Protein AF-A0A4Q5QL08-F1 (afdb_monomer_lite)

Foldseek 3Di:
DPWDKAWDLVQWDCDVVQQWIWTWIDTNRDIDIDIGHQVNLCVQQVHGCDVCSSVSVVVSPVPPDDDD

pLDDT: mean 78.83, std 17.05, range [38.16, 96.06]

Structure (mmCIF, N/CA/C/O backbone):
data_AF-A0A4Q5QL08-F1
#
_entry.id   AF-A0A4Q5QL08-F1
#
loop_
_atom_site.group_PDB
_atom_site.id
_atom_site.type_symbol
_atom_site.label_atom_id
_atom_site.label_alt_id
_atom_site.label_comp_id
_atom_site.label_asym_id
_atom_site.label_entity_id
_atom_site.label_seq_id
_atom_site.pdbx_PDB_ins_code
_atom_site.Cartn_x
_atom_site.Cartn_y
_atom_site.Cartn_z
_atom_site.occupancy
_atom_site.B_iso_or_equiv
_atom_site.auth_seq_id
_atom_site.auth_comp_id
_atom_site.auth_asym_id
_atom_site.auth_atom_id
_atom_site.pdbx_PDB_model_num
ATOM 1 N N . MET A 1 1 ? 2.079 -12.758 -22.461 1.00 53.53 1 MET A N 1
ATOM 2 C CA . MET A 1 1 ? 3.084 -12.879 -21.383 1.00 53.53 1 MET A CA 1
ATOM 3 C C . MET A 1 1 ? 2.438 -12.309 -20.133 1.00 53.53 1 MET A C 1
ATOM 5 O O . MET A 1 1 ? 1.678 -11.364 -20.305 1.00 53.53 1 MET A O 1
ATOM 9 N N . PRO A 1 2 ? 2.616 -12.892 -18.937 1.00 61.16 2 PRO A N 1
ATOM 10 C CA . PRO A 1 2 ? 2.116 -12.251 -17.724 1.00 61.16 2 PRO A CA 1
ATOM 11 C C . PRO A 1 2 ? 2.803 -10.889 -17.588 1.00 61.16 2 PRO A C 1
ATOM 13 O O . PRO A 1 2 ? 4.027 -10.822 -17.709 1.00 61.16 2 PRO A O 1
ATOM 16 N N . SER A 1 3 ? 2.022 -9.826 -17.399 1.00 71.00 3 SER A N 1
ATOM 17 C CA . SER A 1 3 ? 2.576 -8.502 -17.118 1.00 71.00 3 SER A CA 1
ATOM 18 C C . SER A 1 3 ? 3.418 -8.565 -15.851 1.00 71.00 3 SER A C 1
ATOM 20 O O . SER A 1 3 ? 3.037 -9.218 -14.872 1.00 71.00 3 SER A O 1
ATOM 22 N N . ARG A 1 4 ? 4.584 -7.917 -15.871 1.00 80.19 4 ARG A N 1
ATOM 23 C CA . ARG A 1 4 ? 5.471 -7.877 -14.707 1.00 80.19 4 ARG A CA 1
ATOM 24 C C . ARG A 1 4 ? 5.139 -6.640 -13.886 1.00 80.19 4 ARG A C 1
ATOM 26 O O . ARG A 1 4 ? 5.484 -5.534 -14.285 1.00 80.19 4 ARG A O 1
ATOM 33 N N . LEU A 1 5 ? 4.509 -6.852 -12.733 1.00 85.44 5 LEU A N 1
ATOM 34 C CA . LEU A 1 5 ? 4.291 -5.816 -11.727 1.00 85.44 5 LEU A CA 1
ATOM 35 C C . LEU A 1 5 ? 5.484 -5.773 -10.766 1.00 85.44 5 LEU A C 1
ATOM 37 O O . LEU A 1 5 ? 5.836 -6.792 -10.165 1.00 85.44 5 LEU A O 1
ATOM 41 N N . LYS A 1 6 ? 6.087 -4.599 -10.587 1.00 89.25 6 LYS A N 1
ATOM 42 C CA . LYS A 1 6 ? 7.119 -4.358 -9.573 1.00 89.25 6 LYS A CA 1
ATOM 43 C C . LYS A 1 6 ? 6.699 -3.189 -8.690 1.00 89.25 6 LYS A C 1
ATOM 45 O O . LYS A 1 6 ? 6.729 -2.044 -9.119 1.00 89.25 6 LYS A O 1
ATOM 50 N N . ILE A 1 7 ? 6.328 -3.496 -7.452 1.00 87.44 7 ILE A N 1
ATOM 51 C CA . ILE A 1 7 ? 5.893 -2.504 -6.463 1.00 87.44 7 ILE A CA 1
ATOM 52 C C . ILE A 1 7 ? 7.113 -1.796 -5.864 1.00 87.44 7 ILE A C 1
ATOM 54 O O . ILE A 1 7 ? 8.078 -2.456 -5.463 1.00 87.44 7 ILE A O 1
ATOM 58 N N . ASP A 1 8 ? 7.057 -0.468 -5.761 1.00 90.88 8 ASP A N 1
ATOM 59 C CA . ASP A 1 8 ? 7.978 0.301 -4.929 1.00 90.88 8 ASP A CA 1
ATOM 60 C C . ASP A 1 8 ? 7.497 0.277 -3.473 1.00 90.88 8 ASP A C 1
ATOM 62 O O . ASP A 1 8 ? 6.627 1.042 -3.059 1.00 90.88 8 ASP A O 1
ATOM 66 N N . TYR A 1 9 ? 8.086 -0.608 -2.672 1.00 85.69 9 TYR A N 1
ATOM 67 C CA . TYR A 1 9 ? 7.714 -0.775 -1.268 1.00 85.69 9 TYR A CA 1
ATOM 68 C C . TYR A 1 9 ? 7.980 0.458 -0.396 1.00 85.69 9 TYR A C 1
ATOM 70 O O . TYR A 1 9 ? 7.383 0.562 0.673 1.00 85.69 9 TYR A O 1
ATOM 78 N N . ALA A 1 10 ? 8.851 1.379 -0.824 1.00 90.06 10 ALA A N 1
ATOM 79 C CA . ALA A 1 10 ? 9.104 2.618 -0.091 1.00 90.06 10 ALA A CA 1
ATOM 80 C C . ALA A 1 10 ? 7.993 3.661 -0.296 1.00 90.06 10 ALA A C 1
ATOM 82 O O . ALA A 1 10 ? 7.866 4.573 0.516 1.00 90.06 10 ALA A O 1
ATOM 83 N N . SER A 1 11 ? 7.186 3.513 -1.352 1.00 91.06 11 SER A N 1
ATOM 84 C CA . SER A 1 11 ? 6.063 4.407 -1.665 1.00 91.06 11 SER A CA 1
ATOM 85 C C . SER A 1 11 ? 4.764 4.050 -0.938 1.00 91.06 11 SER A C 1
ATOM 87 O O . SER A 1 11 ? 3.798 4.810 -1.002 1.00 91.06 11 SER A O 1
ATOM 89 N N . ILE A 1 12 ? 4.717 2.894 -0.266 1.00 89.88 12 ILE A N 1
ATOM 90 C CA . ILE A 1 12 ? 3.463 2.388 0.285 1.00 89.88 12 ILE A CA 1
ATOM 91 C C . ILE A 1 12 ? 3.000 3.278 1.436 1.00 89.88 12 ILE A C 1
ATOM 93 O O . ILE A 1 12 ? 3.693 3.427 2.443 1.00 89.88 12 ILE A O 1
ATOM 97 N N . THR A 1 13 ? 1.797 3.818 1.285 1.00 91.00 13 THR A N 1
ATOM 98 C CA . THR A 1 13 ? 1.154 4.699 2.254 1.00 91.00 13 THR A CA 1
ATOM 99 C C . THR A 1 13 ? -0.183 4.103 2.664 1.00 91.00 13 THR A C 1
ATOM 101 O O . THR A 1 13 ? -0.960 3.651 1.821 1.00 91.00 13 THR A O 1
ATOM 104 N N . ASP A 1 14 ? -0.451 4.105 3.967 1.00 88.75 14 ASP A N 1
ATOM 105 C CA . ASP A 1 14 ? -1.769 3.773 4.492 1.00 88.75 14 ASP A CA 1
ATOM 106 C C . ASP A 1 14 ? -2.624 5.040 4.596 1.00 88.75 14 ASP A C 1
ATOM 108 O O . ASP A 1 14 ? -2.339 5.936 5.395 1.00 88.75 14 ASP A O 1
ATOM 112 N N . ASN A 1 15 ? -3.647 5.146 3.747 1.00 90.62 15 ASN A N 1
ATOM 113 C CA . ASN A 1 15 ? -4.592 6.251 3.767 1.00 90.62 15 ASN A CA 1
ATOM 114 C C . ASN A 1 15 ? -5.859 5.826 4.514 1.00 90.62 15 ASN A C 1
ATOM 116 O O . ASN A 1 15 ? -6.873 5.455 3.915 1.00 90.62 15 ASN A O 1
ATOM 120 N N . GLU A 1 16 ? -5.805 5.928 5.842 1.00 89.00 16 GLU A N 1
ATOM 121 C CA . GLU A 1 16 ? -6.912 5.577 6.740 1.00 89.00 16 GLU A CA 1
ATOM 122 C C . GLU A 1 16 ? -8.185 6.392 6.454 1.00 89.00 16 GLU A C 1
ATOM 124 O O . GLU A 1 16 ? -9.301 5.880 6.560 1.00 89.00 16 GLU A O 1
ATOM 129 N N . VAL A 1 17 ? -8.031 7.659 6.043 1.00 92.50 17 VAL A N 1
ATOM 130 C CA . VAL A 1 17 ? -9.156 8.559 5.740 1.00 92.50 17 VAL A CA 1
ATOM 131 C C . VAL A 1 17 ? -9.933 8.060 4.523 1.00 92.50 17 VAL A C 1
ATOM 133 O O . VAL A 1 17 ? -11.164 8.046 4.539 1.00 92.50 17 VAL A O 1
ATOM 136 N N . ALA A 1 18 ? -9.225 7.635 3.476 1.00 93.88 18 ALA A N 1
ATOM 137 C CA . ALA A 1 18 ? -9.827 7.067 2.273 1.00 93.88 18 ALA A CA 1
ATOM 138 C C . ALA A 1 18 ? -10.070 5.547 2.368 1.00 93.88 18 ALA A C 1
ATOM 140 O O . ALA A 1 18 ? -10.665 4.974 1.454 1.00 93.88 18 ALA A O 1
ATOM 141 N N . ARG A 1 19 ? -9.651 4.900 3.466 1.00 92.25 19 ARG A N 1
ATOM 142 C CA . ARG A 1 19 ? -9.700 3.443 3.685 1.00 92.25 19 ARG A CA 1
ATOM 143 C C . ARG A 1 19 ? -9.063 2.660 2.532 1.00 92.25 19 ARG A C 1
ATOM 145 O O . ARG A 1 19 ? -9.678 1.754 1.954 1.00 92.25 19 ARG A O 1
ATOM 152 N N . GLN A 1 20 ? -7.837 3.030 2.170 1.00 93.12 20 GLN A N 1
ATOM 153 C CA . GLN A 1 20 ? -7.089 2.389 1.091 1.00 93.12 20 GLN A CA 1
ATOM 154 C C . GLN A 1 20 ? -5.578 2.420 1.321 1.00 93.12 20 GLN A C 1
ATOM 156 O O . GLN A 1 20 ? -5.057 3.308 1.986 1.00 93.12 20 GLN A O 1
ATOM 161 N N . ILE A 1 21 ? -4.880 1.467 0.706 1.00 90.50 21 ILE A N 1
ATOM 162 C CA . ILE A 1 21 ? -3.421 1.463 0.592 1.00 90.50 21 ILE A CA 1
ATOM 163 C C . ILE A 1 21 ? -3.030 2.021 -0.764 1.00 90.50 21 ILE A C 1
ATOM 165 O O . ILE A 1 21 ? -3.516 1.541 -1.788 1.00 90.50 21 ILE A O 1
ATOM 169 N N . GLU A 1 22 ? -2.144 3.005 -0.762 1.00 93.75 22 GLU A N 1
ATOM 170 C CA . GLU A 1 22 ? -1.632 3.675 -1.955 1.00 93.75 22 GLU A CA 1
ATOM 171 C C . GLU A 1 22 ? -0.177 3.277 -2.181 1.00 93.75 22 GLU A C 1
ATOM 173 O O . GLU A 1 22 ? 0.585 3.148 -1.222 1.00 93.75 22 GLU A O 1
ATOM 178 N N . PHE A 1 23 ? 0.214 3.043 -3.433 1.00 93.12 23 PHE A N 1
ATOM 179 C CA . PHE A 1 23 ? 1.596 2.720 -3.784 1.00 93.12 23 PHE A CA 1
ATOM 180 C C . PHE A 1 23 ? 1.891 2.971 -5.260 1.00 93.12 23 PHE A C 1
ATOM 182 O O . PHE A 1 23 ? 1.011 2.890 -6.115 1.00 93.12 23 PHE A O 1
ATOM 189 N N . ASN A 1 24 ? 3.166 3.179 -5.560 1.00 95.12 24 ASN A N 1
ATOM 190 C CA . ASN A 1 24 ? 3.688 3.234 -6.916 1.00 95.12 24 ASN A CA 1
ATOM 191 C C . ASN A 1 24 ? 4.153 1.844 -7.356 1.00 95.12 24 ASN A C 1
ATOM 193 O O . ASN A 1 24 ? 4.720 1.073 -6.571 1.00 95.12 24 ASN A O 1
ATOM 197 N N . ALA A 1 25 ? 3.945 1.516 -8.626 1.00 92.12 25 ALA A N 1
ATOM 198 C CA . ALA A 1 25 ? 4.490 0.307 -9.222 1.00 92.12 25 ALA A CA 1
ATOM 199 C C . ALA A 1 25 ? 4.843 0.501 -10.697 1.00 92.12 25 ALA 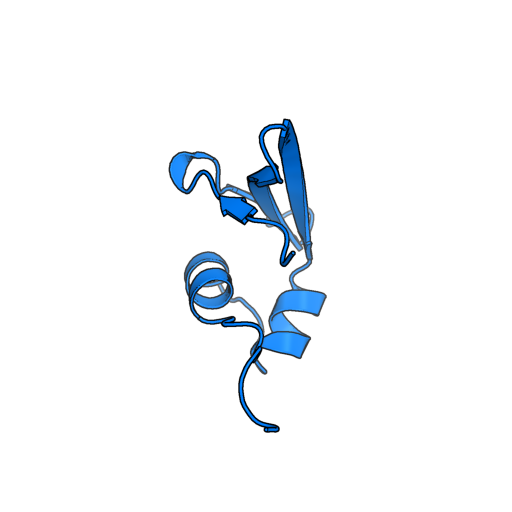A C 1
ATOM 201 O O . ALA A 1 25 ? 4.214 1.275 -11.411 1.00 92.12 25 ALA A O 1
ATOM 202 N N . GLU A 1 26 ? 5.835 -0.259 -11.151 1.00 94.19 26 GLU A N 1
ATOM 203 C CA . GLU A 1 26 ? 6.172 -0.413 -12.564 1.00 94.19 26 GLU A CA 1
ATOM 204 C C . GLU A 1 26 ? 5.335 -1.561 -13.152 1.00 94.19 26 GLU A C 1
ATOM 206 O O . GLU A 1 26 ? 5.358 -2.679 -12.620 1.00 94.19 26 GLU A O 1
ATOM 211 N N . VAL A 1 27 ? 4.616 -1.300 -14.245 1.00 92.31 27 VAL A N 1
ATOM 212 C CA . VAL A 1 27 ? 3.925 -2.309 -15.062 1.00 92.31 27 VAL A CA 1
ATOM 213 C C . VAL A 1 27 ? 4.563 -2.311 -16.437 1.00 92.31 27 VAL A C 1
ATOM 215 O O . VAL A 1 27 ? 4.480 -1.330 -17.163 1.00 92.31 27 VAL A O 1
ATOM 218 N N . ASP A 1 28 ? 5.223 -3.413 -16.790 1.00 90.25 28 ASP A N 1
ATOM 219 C CA . ASP A 1 28 ? 5.846 -3.593 -18.110 1.00 90.25 28 ASP A CA 1
ATOM 220 C C . ASP A 1 28 ? 6.797 -2.441 -18.535 1.00 90.25 28 ASP A C 1
ATOM 222 O O . ASP A 1 28 ? 7.066 -2.250 -19.719 1.00 90.25 28 ASP A O 1
ATOM 226 N N . GLY A 1 29 ? 7.382 -1.739 -17.555 1.00 89.62 29 GLY A N 1
ATOM 227 C CA . GLY A 1 29 ? 8.344 -0.646 -17.743 1.00 89.62 29 GLY A CA 1
ATOM 228 C C . GLY A 1 29 ? 7.792 0.761 -17.489 1.00 89.62 29 GLY A C 1
ATOM 229 O O . GLY A 1 29 ? 8.591 1.692 -17.412 1.00 89.62 29 GLY A O 1
ATOM 230 N N . ASP A 1 30 ? 6.477 0.912 -17.316 1.00 93.81 30 ASP A N 1
ATOM 231 C CA . ASP A 1 30 ? 5.821 2.199 -17.067 1.00 93.81 30 ASP A CA 1
ATOM 232 C C . ASP A 1 30 ? 5.449 2.366 -15.585 1.00 93.81 30 ASP A C 1
ATOM 234 O O . ASP A 1 30 ? 4.956 1.432 -14.948 1.00 93.81 30 ASP A O 1
ATOM 238 N N . GLU A 1 31 ? 5.681 3.557 -15.024 1.00 95.31 31 GLU A N 1
ATOM 239 C CA . GLU A 1 31 ? 5.315 3.886 -13.640 1.00 95.31 31 GLU A CA 1
ATOM 240 C C . GLU A 1 31 ? 3.830 4.253 -13.522 1.00 95.31 31 GLU A C 1
ATOM 242 O O . GLU A 1 31 ? 3.297 5.060 -14.287 1.00 95.31 31 GLU A O 1
ATOM 247 N N . HIS A 1 32 ? 3.173 3.683 -12.515 1.00 95.56 32 HIS A N 1
ATOM 248 C CA . HIS A 1 32 ? 1.761 3.888 -12.225 1.00 95.56 32 HIS A CA 1
ATOM 249 C C . HIS A 1 32 ? 1.513 4.041 -10.724 1.00 95.56 32 HIS A C 1
ATOM 251 O O . HIS A 1 32 ? 2.146 3.375 -9.903 1.00 95.56 32 HIS A O 1
ATOM 257 N N . GLU A 1 33 ? 0.524 4.866 -10.385 1.00 96.06 33 GLU A N 1
ATOM 258 C CA . GLU A 1 33 ? -0.022 4.998 -9.035 1.00 96.06 33 GLU A CA 1
ATOM 259 C C . GLU A 1 33 ? -1.214 4.046 -8.867 1.00 96.06 33 GLU A C 1
ATOM 261 O O . GLU A 1 33 ? -2.124 4.000 -9.701 1.00 96.06 33 GLU A O 1
ATOM 266 N N . PHE A 1 34 ? -1.220 3.288 -7.776 1.00 94.19 34 PHE A N 1
ATOM 267 C CA . PHE A 1 34 ? -2.270 2.340 -7.430 1.00 94.19 34 PHE A CA 1
ATOM 268 C C . PHE A 1 34 ? -2.878 2.673 -6.075 1.00 94.19 34 PHE A C 1
ATOM 270 O O . PHE A 1 34 ? -2.197 3.135 -5.163 1.00 94.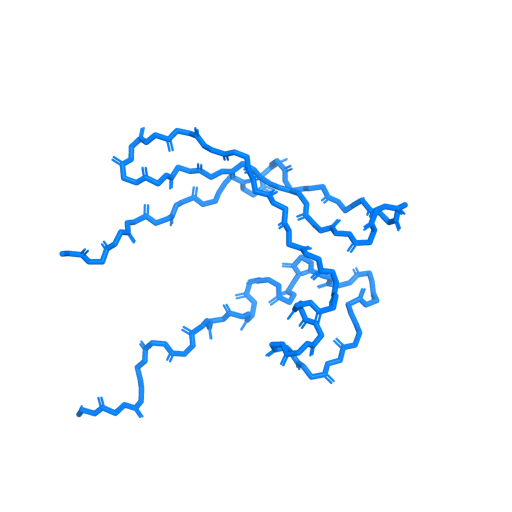19 34 PHE A O 1
ATOM 277 N N . ALA A 1 35 ? -4.163 2.354 -5.935 1.00 94.69 35 ALA A N 1
ATOM 278 C CA . ALA A 1 35 ? -4.877 2.392 -4.671 1.00 94.69 35 ALA A CA 1
ATOM 279 C C . ALA A 1 35 ? -5.718 1.121 -4.508 1.00 94.69 35 ALA A C 1
ATOM 281 O O . ALA A 1 35 ? -6.524 0.778 -5.379 1.00 94.69 35 ALA A O 1
ATOM 282 N N . VAL A 1 36 ? -5.550 0.423 -3.387 1.00 91.00 36 VAL A N 1
ATOM 283 C CA 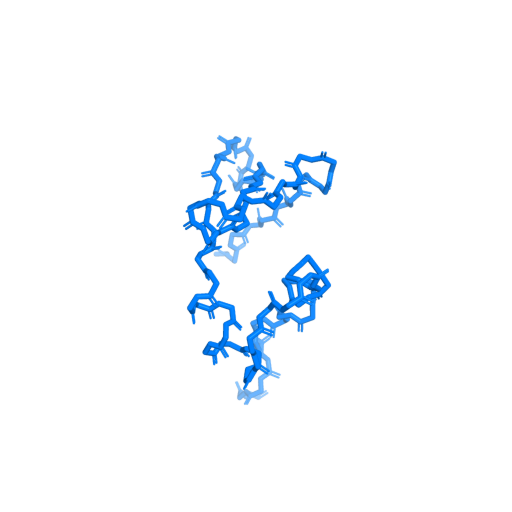. VAL A 1 36 ? -6.318 -0.778 -3.045 1.00 91.00 36 VAL A CA 1
ATOM 284 C C . VAL A 1 36 ? -7.175 -0.488 -1.823 1.00 91.00 36 VAL A C 1
ATOM 286 O O . VAL A 1 36 ? -6.664 -0.256 -0.730 1.00 91.00 36 VAL A O 1
ATOM 289 N N . ARG A 1 37 ? -8.498 -0.521 -2.005 1.00 92.75 37 ARG A N 1
ATOM 290 C CA . ARG A 1 37 ? -9.465 -0.297 -0.921 1.00 92.75 37 ARG A CA 1
ATOM 291 C C . ARG A 1 37 ? -9.418 -1.426 0.106 1.00 92.75 37 ARG A C 1
ATOM 293 O O . ARG A 1 37 ? -9.307 -2.594 -0.271 1.00 92.75 37 ARG A O 1
ATOM 300 N N . TYR A 1 38 ? -9.609 -1.091 1.379 1.00 90.75 38 TYR A N 1
ATOM 301 C CA . TYR A 1 38 ? -9.672 -2.070 2.468 1.00 90.75 38 TYR A CA 1
ATOM 302 C C . TYR A 1 38 ? -10.730 -3.146 2.237 1.00 90.75 38 TYR A C 1
ATOM 304 O O . TYR A 1 38 ? -10.481 -4.305 2.541 1.00 90.75 38 TYR A O 1
ATOM 312 N N . ASP A 1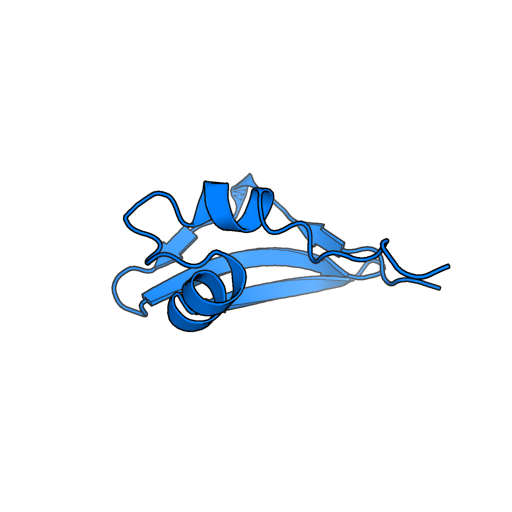 39 ? -11.873 -2.794 1.641 1.00 90.50 39 ASP A N 1
ATOM 313 C CA . ASP A 1 39 ? -12.927 -3.764 1.326 1.00 90.50 39 ASP A CA 1
ATOM 314 C C . ASP A 1 39 ? -12.414 -4.857 0.378 1.00 90.50 39 ASP A C 1
ATOM 316 O O . ASP A 1 39 ? -12.710 -6.030 0.564 1.00 90.50 39 ASP A O 1
ATOM 320 N N . VAL A 1 40 ? -11.573 -4.498 -0.599 1.00 88.94 40 VAL A N 1
ATOM 321 C CA . VAL A 1 40 ? -10.959 -5.474 -1.513 1.00 88.94 40 VAL A CA 1
ATOM 322 C C . VAL A 1 40 ? -9.946 -6.342 -0.767 1.00 88.94 40 VAL A C 1
ATOM 324 O O . VAL A 1 40 ? -9.937 -7.555 -0.947 1.00 88.94 40 VAL A O 1
ATOM 327 N N . LEU A 1 41 ? -9.122 -5.748 0.103 1.00 85.94 41 LEU A N 1
ATOM 328 C CA . LEU A 1 41 ? -8.184 -6.505 0.943 1.00 85.94 41 LEU A CA 1
ATOM 329 C C . LEU A 1 41 ? -8.910 -7.458 1.899 1.00 85.94 41 LEU A C 1
ATOM 331 O O . LEU A 1 41 ? -8.440 -8.571 2.121 1.00 85.94 41 LEU A O 1
ATOM 335 N N . LYS A 1 42 ? -10.066 -7.058 2.429 1.00 85.81 42 LYS A N 1
ATOM 336 C CA . LYS A 1 42 ? -10.905 -7.886 3.295 1.00 85.81 42 LYS A CA 1
ATOM 337 C C . LYS A 1 42 ? -11.488 -9.076 2.553 1.00 85.81 42 LYS A C 1
ATOM 339 O O . LYS A 1 42 ? -11.386 -10.193 3.042 1.00 85.81 42 LYS A O 1
ATOM 344 N N . GLU A 1 43 ? -12.027 -8.864 1.358 1.00 87.81 43 GLU A N 1
ATOM 345 C CA . GLU A 1 43 ? -12.543 -9.961 0.530 1.00 87.81 43 GLU A CA 1
ATOM 346 C C . GLU A 1 43 ? -11.436 -10.947 0.121 1.00 87.81 43 GLU A C 1
ATOM 348 O O . GLU A 1 43 ? -11.668 -12.153 0.068 1.00 87.81 43 GLU A O 1
ATOM 353 N N . LEU A 1 44 ? -10.219 -10.457 -0.143 1.00 83.31 44 LEU A N 1
ATOM 354 C CA . LEU A 1 44 ? -9.091 -11.306 -0.540 1.00 83.31 44 LEU A CA 1
ATOM 355 C C . LEU A 1 44 ? -8.419 -12.025 0.638 1.00 83.31 44 LEU A C 1
ATOM 357 O O . LEU A 1 44 ? -7.928 -13.138 0.457 1.00 83.31 44 LEU A O 1
ATOM 361 N N . SER A 1 45 ? -8.374 -11.403 1.820 1.0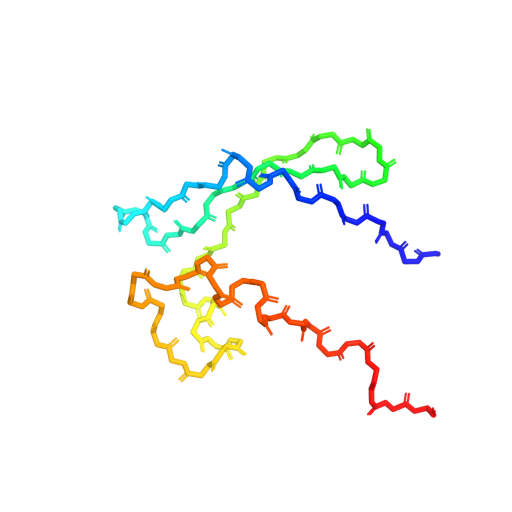0 79.50 45 SER A N 1
ATOM 362 C CA . SER A 1 45 ? -7.679 -11.950 2.996 1.00 79.50 45 SER A CA 1
ATOM 363 C C . SER A 1 45 ? -8.598 -12.630 4.014 1.00 79.50 45 SER A C 1
ATOM 365 O O . SER A 1 45 ? -8.116 -13.422 4.816 1.00 79.50 45 SER A O 1
ATOM 367 N N . GLY A 1 46 ? -9.904 -12.358 3.981 1.00 80.81 46 GLY A N 1
ATOM 368 C CA . GLY A 1 46 ? -10.896 -12.883 4.922 1.00 80.81 46 GLY A CA 1
ATOM 369 C C . GLY A 1 46 ? -11.093 -12.050 6.194 1.00 80.81 46 GLY A C 1
ATOM 370 O O . GLY A 1 46 ? -12.113 -12.231 6.857 1.00 80.81 46 GLY A O 1
ATOM 371 N N . ASP A 1 47 ? -10.201 -11.100 6.503 1.00 77.50 47 ASP A N 1
ATOM 372 C CA . ASP A 1 47 ? -10.332 -10.210 7.666 1.00 77.50 47 ASP A CA 1
ATOM 373 C C . ASP A 1 47 ? -10.156 -8.737 7.300 1.00 77.50 47 ASP A C 1
ATOM 375 O O . ASP A 1 47 ? -9.591 -8.380 6.267 1.00 77.50 47 ASP A O 1
ATOM 379 N N . GLU A 1 48 ? -10.636 -7.861 8.180 1.00 77.19 48 GLU A N 1
ATOM 380 C CA . GLU A 1 48 ? -10.416 -6.425 8.046 1.00 77.19 48 GLU A CA 1
ATOM 381 C C . GLU A 1 48 ? -8.917 -6.106 8.198 1.00 77.19 48 GLU A C 1
ATOM 383 O O . GLU A 1 48 ? -8.287 -6.618 9.125 1.00 77.19 48 GLU A O 1
ATOM 388 N N . PRO A 1 49 ? -8.327 -5.300 7.295 1.00 72.31 49 PRO A N 1
ATOM 389 C CA . PRO A 1 49 ? -6.933 -4.897 7.413 1.00 72.31 49 PRO A CA 1
ATOM 390 C C . PRO A 1 49 ? -6.780 -3.864 8.541 1.00 72.31 49 PRO A C 1
ATOM 392 O O . PRO A 1 49 ? -6.793 -2.657 8.311 1.00 72.31 49 PRO A O 1
ATOM 395 N N . GLU A 1 50 ? -6.698 -4.335 9.783 1.00 68.44 50 GLU A N 1
ATOM 396 C CA . GLU A 1 50 ? -6.499 -3.507 10.972 1.00 68.44 50 GLU A CA 1
ATOM 397 C C . GLU A 1 50 ? -4.999 -3.276 11.194 1.00 68.44 50 GLU A C 1
ATOM 399 O O . GLU A 1 50 ? -4.326 -4.042 11.882 1.00 68.44 50 GLU A O 1
ATOM 404 N N . ASN A 1 51 ? -4.460 -2.196 10.616 1.00 63.84 51 ASN A N 1
ATOM 405 C CA . ASN A 1 51 ? -3.059 -1.769 10.783 1.00 63.84 51 ASN A CA 1
ATOM 406 C C . ASN A 1 51 ? -2.002 -2.751 10.209 1.00 63.84 51 ASN A C 1
ATOM 408 O O . ASN A 1 51 ? -0.798 -2.553 10.379 1.00 63.84 51 ASN A O 1
ATOM 412 N N . ASP A 1 52 ? -2.441 -3.808 9.515 1.00 67.12 52 ASP A N 1
ATOM 413 C CA . ASP A 1 52 ? -1.625 -4.867 8.902 1.00 67.12 52 ASP A CA 1
ATOM 414 C C . ASP A 1 52 ? -1.829 -4.973 7.374 1.00 67.12 52 ASP A C 1
ATOM 416 O O . ASP A 1 52 ? -1.329 -5.892 6.720 1.00 67.12 52 ASP A O 1
ATOM 420 N N . ALA A 1 53 ? -2.521 -3.999 6.776 1.00 64.94 53 ALA A N 1
ATOM 421 C CA . ALA A 1 53 ? -2.900 -3.957 5.362 1.00 64.94 53 ALA A CA 1
ATOM 422 C C . ALA A 1 53 ? -1.725 -4.213 4.395 1.00 64.94 53 ALA A C 1
ATOM 424 O O . ALA A 1 53 ? -1.853 -4.902 3.383 1.00 64.94 53 ALA A O 1
ATOM 425 N N . LEU A 1 54 ? -0.553 -3.682 4.746 1.00 66.31 54 LEU A N 1
ATOM 426 C CA . LEU A 1 54 ? 0.717 -3.826 4.035 1.00 66.31 54 LEU A CA 1
ATOM 427 C C . LEU A 1 54 ? 1.240 -5.268 4.038 1.00 66.31 54 LEU A C 1
ATOM 429 O O . LEU A 1 54 ? 1.779 -5.761 3.044 1.00 66.31 54 LEU A O 1
ATOM 433 N N . GLU A 1 55 ? 1.110 -5.944 5.175 1.00 68.19 55 GLU A N 1
ATOM 434 C CA . GLU A 1 55 ? 1.474 -7.347 5.313 1.00 68.19 55 GLU A CA 1
ATOM 435 C C . GLU A 1 55 ? 0.479 -8.233 4.564 1.00 68.19 55 GLU A C 1
ATOM 437 O O . GLU A 1 55 ? 0.896 -9.139 3.843 1.00 68.19 55 GLU A O 1
ATOM 442 N N . ARG A 1 56 ? -0.811 -7.888 4.609 1.00 67.38 56 ARG A N 1
ATOM 443 C CA . ARG A 1 56 ? -1.860 -8.569 3.844 1.00 67.38 56 ARG A CA 1
ATOM 444 C C . ARG A 1 56 ? -1.672 -8.435 2.342 1.00 67.38 56 ARG A C 1
ATOM 446 O O . ARG A 1 56 ? -1.786 -9.438 1.648 1.00 67.38 56 ARG A O 1
ATOM 453 N N . LEU A 1 57 ? -1.310 -7.260 1.822 1.00 66.69 57 LEU A N 1
ATOM 454 C CA . LEU A 1 57 ? -1.010 -7.088 0.393 1.00 66.69 57 LEU A CA 1
ATOM 455 C C . LEU A 1 57 ? 0.123 -8.026 -0.054 1.00 66.69 57 LEU A C 1
ATOM 457 O O . LEU A 1 57 ? 0.030 -8.651 -1.105 1.00 66.69 57 LEU A O 1
ATOM 461 N N . ARG A 1 58 ? 1.164 -8.182 0.775 1.00 67.25 58 ARG A N 1
ATOM 462 C CA . ARG A 1 58 ? 2.270 -9.122 0.517 1.00 67.25 58 ARG A CA 1
ATOM 463 C C . ARG A 1 58 ? 1.853 -10.590 0.631 1.00 67.25 58 ARG A C 1
ATOM 465 O O . ARG A 1 58 ? 2.380 -11.421 -0.100 1.00 67.25 58 ARG A O 1
ATOM 472 N N . GLN A 1 59 ? 0.941 -10.911 1.549 1.00 66.88 59 GLN A N 1
ATOM 473 C CA . GLN A 1 59 ? 0.409 -12.265 1.741 1.00 66.88 59 GLN A CA 1
ATOM 474 C C . GLN A 1 59 ? -0.674 -12.633 0.725 1.00 66.88 59 GLN A C 1
ATOM 476 O O . GLN A 1 59 ? -0.909 -13.819 0.491 1.00 66.88 59 GLN A O 1
ATOM 481 N N . THR A 1 60 ? -1.283 -11.638 0.075 1.00 62.72 60 THR A N 1
ATOM 482 C CA . THR A 1 60 ? -2.199 -11.815 -1.051 1.00 62.72 60 THR A CA 1
ATOM 483 C C . THR A 1 60 ? -1.371 -12.178 -2.280 1.00 62.72 60 THR A C 1
ATOM 485 O O . THR A 1 60 ? -1.286 -11.455 -3.269 1.00 62.72 60 THR A O 1
ATOM 488 N N . ASN A 1 61 ? -0.738 -13.347 -2.220 1.00 47.91 61 ASN A N 1
ATOM 489 C CA . ASN A 1 61 ? -0.447 -14.128 -3.401 1.00 47.91 61 ASN A CA 1
ATOM 490 C C . ASN A 1 61 ? -1.815 -14.381 -4.032 1.00 47.91 61 ASN A C 1
ATOM 492 O O . ASN A 1 61 ? -2.539 -15.287 -3.620 1.00 47.91 61 ASN A O 1
ATOM 496 N N . VAL A 1 62 ? -2.211 -13.536 -4.986 1.00 45.72 62 VAL A N 1
ATOM 497 C CA . VAL A 1 62 ? -3.316 -13.855 -5.887 1.00 45.72 62 VAL A CA 1
ATOM 498 C C . VAL A 1 62 ? -2.952 -15.224 -6.436 1.00 45.72 62 VAL A C 1
ATOM 500 O O . VAL A 1 62 ? -1.923 -15.358 -7.097 1.00 45.72 62 VAL A O 1
ATOM 503 N N . ALA A 1 63 ? -3.697 -16.248 -6.026 1.00 40.50 63 ALA A N 1
ATOM 504 C CA . ALA A 1 63 ? -3.395 -17.645 -6.273 1.00 40.50 63 ALA A CA 1
ATOM 505 C C . A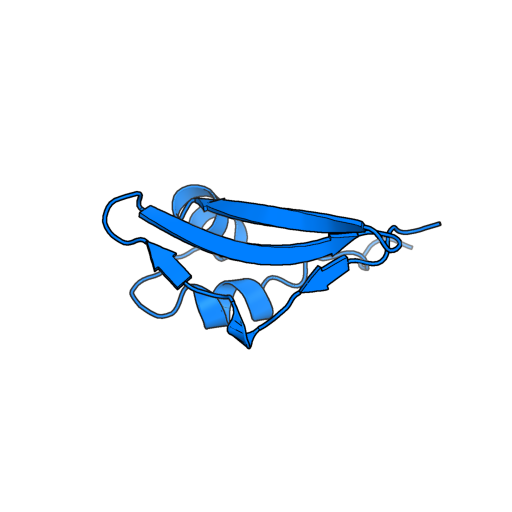LA A 1 63 ? -3.438 -17.938 -7.781 1.00 40.50 63 ALA A C 1
ATOM 507 O O . ALA A 1 63 ? -4.399 -18.483 -8.311 1.00 40.50 63 ALA A O 1
ATOM 508 N N . GLY A 1 64 ? -2.384 -17.560 -8.494 1.00 40.47 64 GLY A N 1
ATOM 509 C CA . GLY A 1 64 ? -2.085 -17.992 -9.842 1.00 40.47 64 GLY A CA 1
ATOM 510 C C . GLY A 1 64 ? -1.269 -19.269 -9.760 1.00 40.47 64 GLY A C 1
ATOM 511 O O . GLY A 1 64 ? -0.055 -19.228 -9.922 1.00 40.47 64 GLY A O 1
ATOM 512 N N . GLY A 1 65 ? -1.918 -20.399 -9.471 1.00 38.25 65 GLY A N 1
ATOM 513 C CA . GLY A 1 65 ? -1.229 -21.689 -9.538 1.00 38.25 65 GLY A CA 1
ATOM 514 C C . GLY A 1 65 ? -1.860 -22.833 -8.760 1.00 38.25 65 GLY A C 1
ATOM 515 O O . GLY A 1 65 ? -1.165 -23.475 -7.983 1.00 38.25 65 GLY A O 1
ATOM 516 N N . ALA A 1 66 ? -3.148 -23.111 -8.962 1.00 45.12 66 ALA A N 1
ATOM 517 C CA . ALA A 1 66 ? -3.726 -24.390 -8.550 1.00 45.12 66 ALA A CA 1
ATOM 518 C C . ALA A 1 66 ? -4.867 -24.843 -9.473 1.00 45.12 66 ALA A C 1
ATOM 520 O O . ALA A 1 66 ? -5.930 -25.148 -8.965 1.00 45.12 66 ALA A O 1
ATOM 521 N N . TRP A 1 67 ? -4.655 -24.883 -10.797 1.00 43.28 67 TRP A N 1
ATOM 522 C CA . TRP A 1 67 ? -5.323 -25.817 -11.727 1.00 43.28 67 TRP A CA 1
ATOM 523 C C . TRP A 1 67 ? -4.443 -25.982 -12.976 1.00 43.28 67 TRP A C 1
ATOM 525 O O . TRP A 1 67 ? -4.252 -25.024 -13.727 1.00 43.28 67 TRP A O 1
ATOM 535 N N . GLY A 1 68 ? -3.898 -27.186 -13.164 1.00 38.16 68 GLY A N 1
ATOM 536 C CA . GLY A 1 68 ? -3.008 -27.575 -14.261 1.00 38.16 68 GLY A CA 1
ATOM 537 C C . GLY A 1 68 ? -2.057 -28.677 -13.833 1.00 38.16 68 GLY A C 1
ATOM 538 O O . GLY A 1 68 ? -0.946 -28.319 -13.394 1.00 38.16 68 GLY A O 1
#

Radius of gyration: 12.89 Å; chains: 1; bounding box: 22×36×32 Å

Sequence (68 aa):
MPSRLKIDYASITDNEVARQIEFNAEVDGDEHEFAVRYDVLKELSGDEPENDALERLRQTNVAGGAWG

Secondary structure (DSSP, 8-state):
----EEE-GGG-EEETTTTEEEEEEEETTEEEEEEEEHHHHHHHHSS--SS-HHHHHHH------S--